Protein AF-A0A967WM51-F1 (afdb_monomer)

Structure (mmCIF, N/CA/C/O backbone):
data_AF-A0A967WM51-F1
#
_entry.id   AF-A0A967WM51-F1
#
loop_
_atom_site.group_PDB
_atom_site.id
_atom_site.type_symbol
_atom_site.label_atom_id
_atom_site.label_alt_id
_atom_site.label_comp_id
_atom_site.label_asym_id
_atom_site.label_entity_id
_atom_site.label_seq_id
_atom_site.pdbx_PDB_ins_code
_atom_site.Cartn_x
_atom_site.Cartn_y
_atom_site.Cartn_z
_atom_site.occupancy
_atom_site.B_iso_or_equiv
_atom_site.auth_seq_id
_atom_site.auth_comp_id
_atom_site.auth_asym_id
_atom_site.auth_atom_id
_atom_site.pdbx_PDB_model_num
ATOM 1 N N . ILE A 1 1 ? -2.260 14.632 7.677 1.00 96.00 1 ILE A N 1
ATOM 2 C CA . ILE A 1 1 ? -2.138 13.300 7.042 1.00 96.00 1 ILE A CA 1
ATOM 3 C C . ILE A 1 1 ? -1.290 12.442 7.963 1.00 96.00 1 ILE A C 1
ATOM 5 O O . ILE A 1 1 ? -0.299 12.952 8.476 1.00 96.00 1 ILE A O 1
ATOM 9 N N . ILE A 1 2 ? -1.694 11.199 8.194 1.00 97.81 2 ILE A N 1
ATOM 10 C CA . ILE A 1 2 ? -0.945 10.184 8.934 1.00 97.81 2 ILE A CA 1
ATOM 11 C C . ILE A 1 2 ? -0.650 9.040 7.957 1.00 97.81 2 ILE A C 1
ATOM 13 O O . ILE A 1 2 ? -1.572 8.558 7.307 1.00 97.81 2 ILE A O 1
ATOM 17 N N . ASN A 1 3 ? 0.620 8.639 7.852 1.00 96.50 3 ASN A N 1
ATOM 18 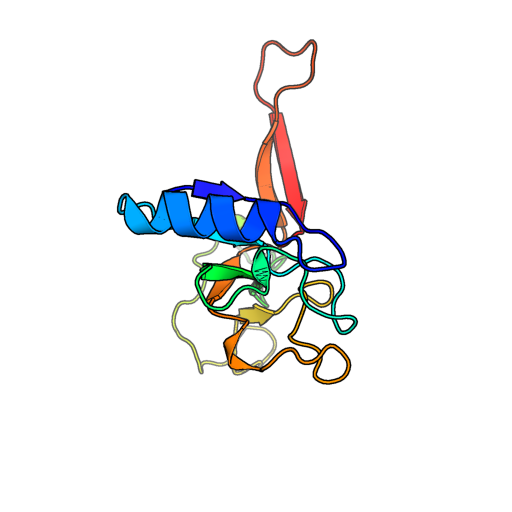C CA . ASN A 1 3 ? 1.063 7.478 7.077 1.00 96.50 3 ASN A CA 1
ATOM 19 C C . ASN A 1 3 ? 1.558 6.389 8.033 1.00 96.50 3 ASN A C 1
ATOM 21 O O . ASN A 1 3 ? 2.390 6.676 8.897 1.00 96.50 3 ASN A O 1
ATOM 25 N N . MET A 1 4 ? 1.046 5.168 7.891 1.00 96.12 4 MET A N 1
ATOM 26 C CA . MET A 1 4 ? 1.291 4.063 8.818 1.00 96.12 4 MET A CA 1
ATOM 27 C C . MET A 1 4 ? 1.744 2.804 8.084 1.00 96.12 4 MET A C 1
ATOM 29 O O . MET A 1 4 ? 0.945 2.039 7.548 1.00 96.12 4 MET A O 1
ATOM 33 N N . SER A 1 5 ? 3.045 2.563 8.142 1.00 95.56 5 SER A N 1
ATOM 34 C CA . SER A 1 5 ? 3.719 1.383 7.600 1.00 95.56 5 SER A CA 1
ATOM 35 C C . SER A 1 5 ? 3.673 0.213 8.591 1.00 95.56 5 SER A C 1
ATOM 37 O O . SER A 1 5 ? 4.711 -0.283 9.031 1.00 95.56 5 SER A O 1
ATOM 39 N N . LEU A 1 6 ? 2.473 -0.165 9.034 1.00 94.31 6 LEU A N 1
ATOM 40 C CA . LEU A 1 6 ? 2.247 -1.183 10.063 1.00 94.31 6 LEU A CA 1
ATOM 41 C C . LEU A 1 6 ? 0.960 -1.963 9.802 1.00 94.31 6 LEU A C 1
ATOM 43 O O . LEU A 1 6 ? 0.034 -1.469 9.160 1.00 94.31 6 LEU A O 1
ATOM 47 N N . GLY A 1 7 ? 0.888 -3.161 10.377 1.00 94.25 7 GLY A N 1
ATOM 48 C CA . GLY A 1 7 ? -0.275 -4.029 10.279 1.00 94.25 7 GLY A CA 1
ATOM 49 C C . GLY A 1 7 ? -0.334 -5.052 11.411 1.00 94.25 7 GLY A C 1
ATOM 50 O O . GLY A 1 7 ? 0.687 -5.412 12.000 1.00 94.25 7 GLY A O 1
ATOM 51 N N . GLY A 1 8 ? -1.541 -5.517 11.712 1.00 93.75 8 GLY A N 1
ATOM 52 C CA . GLY A 1 8 ? -1.821 -6.631 12.608 1.00 93.75 8 GLY A CA 1
ATOM 53 C C . GLY A 1 8 ? -2.832 -7.605 11.993 1.00 93.75 8 GLY A C 1
ATOM 54 O O . GLY A 1 8 ? -3.580 -7.230 11.088 1.00 93.75 8 GLY A O 1
ATOM 55 N N . PRO A 1 9 ? -2.893 -8.853 12.488 1.00 92.19 9 PRO A N 1
ATOM 56 C CA . PRO A 1 9 ? -3.708 -9.909 11.882 1.00 92.19 9 PRO A CA 1
ATOM 57 C C . PRO A 1 9 ? -5.214 -9.776 12.158 1.00 92.19 9 PRO A C 1
ATOM 59 O O . PRO A 1 9 ? -6.011 -10.492 11.559 1.00 92.19 9 PRO A O 1
ATOM 62 N N . ALA A 1 10 ? -5.624 -8.901 13.081 1.00 92.94 10 ALA A N 1
ATOM 63 C CA . ALA A 1 10 ? -7.008 -8.776 13.528 1.00 92.94 10 ALA A CA 1
ATOM 64 C C . ALA A 1 10 ? -7.385 -7.310 13.801 1.00 92.94 10 ALA A C 1
ATOM 66 O O . ALA A 1 10 ? -6.508 -6.529 14.192 1.00 92.94 10 ALA A O 1
ATOM 67 N N . PRO A 1 11 ? -8.671 -6.940 13.643 1.00 94.00 11 PRO A N 1
ATOM 68 C CA . PRO A 1 11 ? -9.144 -5.602 13.967 1.00 94.00 11 PRO A CA 1
ATOM 69 C C . PRO A 1 11 ? -9.069 -5.362 15.478 1.00 94.00 11 PRO A C 1
ATOM 71 O O . PRO A 1 11 ? -9.257 -6.272 16.289 1.00 94.00 11 PRO A O 1
ATOM 74 N N . SER A 1 12 ? -8.816 -4.115 15.860 1.00 95.75 12 SER A N 1
ATOM 75 C CA . SER A 1 12 ? -8.764 -3.678 17.252 1.00 95.75 12 SER A CA 1
ATOM 76 C C . SER A 1 12 ? -9.688 -2.476 17.433 1.00 95.75 12 SER A C 1
ATOM 78 O O . SER A 1 12 ? -9.382 -1.420 16.879 1.00 95.75 12 SER A O 1
ATOM 80 N N . PRO A 1 13 ? -10.762 -2.584 18.240 1.00 96.75 13 PRO A N 1
ATOM 81 C CA . PRO A 1 13 ? -11.681 -1.469 18.477 1.00 96.75 13 PRO A CA 1
ATOM 82 C C . PRO A 1 13 ? -10.968 -0.207 18.974 1.00 96.75 13 PRO A C 1
ATOM 84 O O . PRO A 1 13 ? -11.281 0.893 18.551 1.00 96.75 13 PRO A O 1
ATOM 87 N N . LEU A 1 14 ? -9.929 -0.366 19.803 1.00 97.56 14 LEU A N 1
ATOM 88 C CA . LEU A 1 14 ? -9.131 0.760 20.289 1.00 97.56 14 LEU A CA 1
ATOM 89 C C . LEU A 1 14 ? -8.377 1.485 19.159 1.00 97.56 14 LEU A C 1
ATOM 91 O O . LEU A 1 14 ? -8.215 2.701 19.211 1.00 97.56 14 LEU A O 1
ATOM 95 N N . ILE A 1 15 ? -7.868 0.739 18.173 1.00 97.19 15 ILE A N 1
ATOM 96 C CA . ILE A 1 15 ? -7.161 1.323 17.024 1.00 97.19 15 ILE A CA 1
ATOM 97 C C . ILE A 1 15 ? -8.170 1.994 16.088 1.00 97.19 15 ILE A C 1
ATOM 99 O O . ILE A 1 15 ? -7.904 3.094 15.613 1.00 97.19 15 ILE A O 1
ATOM 103 N N . GLU A 1 16 ? -9.325 1.367 15.867 1.00 97.69 16 GLU A N 1
ATOM 104 C CA . GLU A 1 16 ? -10.421 1.921 15.066 1.00 97.69 16 GLU A CA 1
ATOM 105 C C . GLU A 1 16 ? -10.942 3.239 15.650 1.00 97.69 16 GLU A C 1
ATOM 107 O O . GLU A 1 16 ? -10.942 4.250 14.954 1.00 97.69 16 GLU A O 1
ATOM 112 N N . ASP A 1 17 ? -11.233 3.280 16.955 1.00 98.38 17 ASP A N 1
ATOM 113 C CA . ASP A 1 17 ? -11.664 4.495 17.658 1.00 98.38 17 ASP A CA 1
ATOM 114 C C . ASP A 1 17 ? -10.635 5.633 17.517 1.00 98.38 17 ASP A C 1
ATOM 116 O O . ASP A 1 17 ? -10.987 6.807 17.366 1.00 98.38 17 ASP A O 1
ATOM 120 N N . ALA A 1 18 ? -9.337 5.306 17.557 1.00 98.12 18 ALA A N 1
ATOM 121 C CA . ALA A 1 18 ? -8.267 6.285 17.380 1.00 98.12 18 ALA A CA 1
ATOM 122 C C . ALA A 1 18 ? -8.193 6.818 15.937 1.00 98.12 18 ALA A C 1
ATOM 124 O O . ALA A 1 18 ? -7.935 8.008 15.730 1.00 98.12 18 ALA A O 1
ATOM 125 N N . ILE A 1 19 ? -8.431 5.956 14.946 1.00 98.38 19 ILE A N 1
ATOM 126 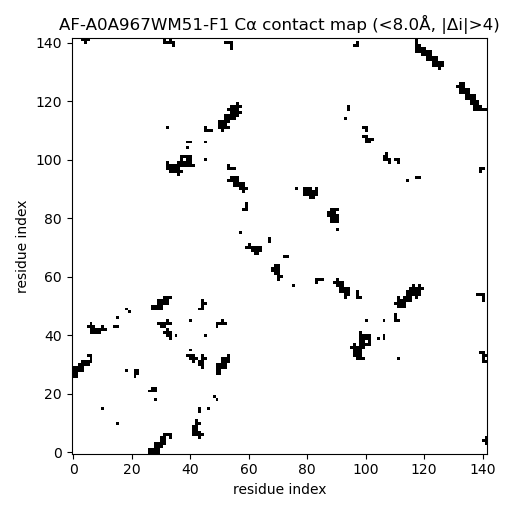C CA . ILE A 1 19 ? -8.505 6.328 13.528 1.00 98.38 19 ILE A CA 1
ATOM 127 C C . ILE A 1 19 ? -9.720 7.221 13.283 1.00 98.38 19 ILE A C 1
ATOM 129 O O . ILE A 1 19 ? -9.568 8.300 12.709 1.00 98.38 19 ILE A O 1
ATOM 133 N N . ASP A 1 20 ? -10.889 6.836 13.786 1.00 98.50 20 ASP A N 1
ATOM 134 C CA . ASP A 1 20 ? -12.123 7.615 13.674 1.00 98.50 20 ASP A CA 1
ATOM 135 C C . ASP A 1 20 ? -11.976 8.983 14.334 1.00 98.50 20 ASP A C 1
ATOM 137 O O . ASP A 1 20 ? -12.375 10.007 13.772 1.00 98.50 20 ASP A O 1
ATOM 141 N N . HIS A 1 21 ? -11.321 9.038 15.497 1.00 98.50 21 HIS A N 1
ATOM 142 C CA . HIS A 1 21 ? -10.989 10.301 16.135 1.00 98.50 21 HIS A CA 1
ATOM 143 C C . HIS A 1 21 ? -10.105 11.174 15.232 1.00 98.50 21 HIS A C 1
ATOM 145 O O . HIS A 1 21 ? -10.411 12.353 15.041 1.00 98.50 21 HIS A O 1
ATOM 151 N N . ALA A 1 22 ? -9.044 10.623 14.636 1.00 98.50 22 ALA A N 1
ATOM 152 C CA . ALA A 1 22 ? -8.184 11.371 13.720 1.00 98.50 22 ALA A CA 1
ATOM 153 C C . ALA A 1 22 ? -8.970 11.895 12.502 1.00 98.50 22 ALA A C 1
ATOM 155 O O . ALA A 1 22 ? -8.899 13.087 12.186 1.00 98.50 22 ALA A O 1
ATOM 156 N N . ILE A 1 23 ? -9.778 11.041 11.871 1.00 98.50 23 ILE A N 1
ATOM 157 C CA . ILE A 1 23 ? -10.602 11.388 10.705 1.00 98.50 23 ILE A CA 1
ATOM 158 C C . ILE A 1 23 ? -11.630 12.466 11.055 1.00 98.50 23 ILE A C 1
ATOM 160 O O . ILE A 1 23 ? -11.772 13.437 10.311 1.00 98.50 23 ILE A O 1
ATOM 164 N N . SER A 1 24 ? -12.285 12.372 12.217 1.00 98.50 24 SER A N 1
ATOM 165 C CA . SER A 1 24 ? -13.245 13.383 12.687 1.00 98.50 24 SER A CA 1
ATOM 166 C C . SER A 1 24 ? -12.620 14.774 12.873 1.00 98.50 24 SER A C 1
ATOM 168 O O . SER A 1 24 ? -13.313 15.784 12.778 1.00 98.50 24 SER A O 1
ATOM 170 N N . ASN A 1 25 ? -11.298 14.836 13.067 1.00 98.44 25 ASN A N 1
ATOM 171 C CA . ASN A 1 25 ? -10.515 16.071 13.138 1.00 98.44 25 ASN A CA 1
ATOM 172 C C . ASN A 1 25 ? -9.921 16.492 11.777 1.00 98.44 25 ASN A C 1
ATOM 174 O O . ASN A 1 25 ? -9.045 17.356 11.719 1.00 98.44 25 ASN A O 1
ATOM 178 N N . GLY A 1 26 ? -10.377 15.896 10.672 1.00 98.25 26 GLY A N 1
ATOM 179 C CA . GLY A 1 26 ? -9.939 16.229 9.316 1.00 98.25 26 GLY A CA 1
ATOM 180 C C . GLY A 1 26 ? -8.591 15.620 8.920 1.00 98.25 26 GLY A C 1
ATOM 181 O O . GLY A 1 26 ? -7.956 16.091 7.974 1.00 98.25 26 GLY A O 1
ATOM 182 N N . VAL A 1 27 ? -8.117 14.594 9.633 1.00 98.62 27 VAL A N 1
ATOM 183 C CA . VAL A 1 27 ? -6.867 13.907 9.295 1.00 98.62 27 VAL A CA 1
ATOM 184 C C . VAL A 1 27 ? -7.136 12.773 8.310 1.00 98.62 27 VAL A C 1
ATOM 186 O O . VAL A 1 27 ? -7.874 11.844 8.604 1.00 98.62 27 VAL A O 1
ATOM 189 N N . ILE A 1 28 ? -6.466 12.812 7.158 1.00 98.31 28 ILE A N 1
ATOM 190 C CA . ILE A 1 28 ? -6.396 11.669 6.238 1.00 98.31 28 ILE A CA 1
ATOM 191 C C . ILE A 1 28 ? -5.452 10.620 6.826 1.00 98.31 28 ILE A C 1
ATOM 193 O O . ILE A 1 28 ? -4.317 10.957 7.185 1.00 98.31 28 ILE A O 1
ATOM 197 N N . VAL A 1 29 ? -5.910 9.373 6.882 1.00 98.38 29 VAL A N 1
ATOM 198 C CA . VAL A 1 29 ? -5.152 8.224 7.377 1.00 98.38 29 VAL A CA 1
ATOM 199 C C . VAL A 1 29 ? -4.865 7.283 6.210 1.00 98.38 29 VAL A C 1
ATOM 201 O O . VAL A 1 29 ? -5.787 6.848 5.525 1.00 98.38 29 VAL A O 1
ATOM 204 N N . VAL A 1 30 ? -3.584 6.991 5.996 1.00 98.50 30 VAL A N 1
ATOM 205 C CA . VAL A 1 30 ? -3.092 6.034 5.001 1.00 98.50 30 VAL A CA 1
ATOM 206 C C . VAL A 1 30 ? -2.356 4.922 5.737 1.00 98.50 30 VAL A C 1
ATOM 208 O O . VAL A 1 30 ? -1.529 5.211 6.610 1.00 98.50 30 VAL A O 1
ATOM 211 N N . ALA A 1 31 ? -2.645 3.666 5.411 1.00 97.94 31 ALA A N 1
ATOM 212 C CA . ALA A 1 31 ? -1.967 2.518 6.004 1.00 97.94 31 ALA A CA 1
ATOM 213 C C . ALA A 1 31 ? -1.603 1.463 4.959 1.00 97.94 31 ALA A C 1
ATOM 215 O O . ALA A 1 31 ? -2.275 1.309 3.941 1.00 97.94 31 ALA A O 1
ATOM 216 N N . SER A 1 32 ? -0.538 0.716 5.229 1.00 97.88 32 SER A N 1
ATOM 217 C CA . SER A 1 32 ? -0.110 -0.386 4.373 1.00 97.88 32 SER A CA 1
ATOM 218 C C . SER A 1 32 ? -1.179 -1.480 4.277 1.00 97.88 32 SER A C 1
ATOM 220 O O . SER A 1 32 ? -1.736 -1.879 5.302 1.00 97.88 32 SER A O 1
ATOM 222 N N . ALA A 1 33 ? -1.416 -2.015 3.077 1.00 98.00 33 ALA A N 1
ATOM 223 C CA . ALA A 1 33 ? -2.331 -3.141 2.872 1.00 98.00 33 ALA A CA 1
ATOM 224 C C . ALA A 1 33 ? -1.841 -4.439 3.547 1.00 98.00 33 ALA A C 1
ATOM 226 O O . ALA A 1 33 ? -2.665 -5.260 3.952 1.00 98.00 33 ALA A O 1
ATOM 227 N N . GLY A 1 34 ? -0.522 -4.611 3.687 1.00 97.94 34 GLY A N 1
ATOM 228 C CA . GLY A 1 34 ? 0.126 -5.806 4.237 1.00 97.94 34 GLY A CA 1
ATOM 229 C C . GLY A 1 34 ? 1.074 -6.472 3.235 1.00 97.94 34 GLY A C 1
ATOM 230 O O . GLY A 1 34 ? 1.000 -6.223 2.032 1.00 97.94 34 GLY A O 1
ATOM 231 N N . ASN A 1 35 ? 1.962 -7.324 3.741 1.00 97.69 35 ASN A N 1
ATOM 232 C CA . ASN A 1 35 ? 2.946 -8.089 2.972 1.00 97.69 35 ASN A CA 1
ATOM 233 C C . ASN A 1 35 ? 2.655 -9.609 2.995 1.00 97.69 35 ASN A C 1
ATOM 235 O O . ASN A 1 35 ? 3.567 -10.430 2.898 1.00 97.69 35 ASN A O 1
ATOM 239 N N . GLU A 1 36 ? 1.390 -9.991 3.160 1.00 97.12 36 GLU A N 1
ATOM 240 C CA . GLU A 1 36 ? 0.916 -11.368 3.340 1.00 97.12 36 GLU A CA 1
ATOM 241 C C . GLU A 1 36 ? 0.270 -11.942 2.059 1.00 97.12 36 GLU A C 1
ATOM 243 O O . GLU A 1 36 ? -0.350 -13.006 2.068 1.00 97.12 36 GLU A O 1
ATOM 248 N N . GLY A 1 37 ? 0.410 -11.255 0.922 1.00 96.44 37 GLY A N 1
ATOM 249 C CA . GLY A 1 37 ? 0.006 -11.742 -0.397 1.00 96.44 37 GLY A CA 1
ATOM 250 C C . GLY A 1 37 ? -1.479 -12.103 -0.485 1.00 96.44 37 GLY A C 1
ATOM 251 O O . GLY A 1 37 ? -2.350 -11.235 -0.479 1.00 96.44 37 GLY A O 1
ATOM 252 N N . TYR A 1 38 ? -1.788 -13.391 -0.630 1.00 96.38 38 TYR A N 1
ATOM 253 C CA . TYR A 1 38 ? -3.173 -13.876 -0.718 1.00 96.38 38 TYR A CA 1
ATOM 254 C C . TYR A 1 38 ? -3.798 -14.214 0.640 1.00 96.38 38 TYR A C 1
ATOM 256 O O . TYR A 1 38 ? -5.002 -14.468 0.692 1.00 96.38 38 TYR A O 1
ATOM 264 N N . ASP A 1 39 ? -3.025 -14.196 1.729 1.00 96.56 39 ASP A N 1
ATOM 265 C CA . ASP A 1 39 ? -3.532 -14.576 3.051 1.00 96.56 39 ASP A CA 1
ATOM 266 C C . ASP A 1 39 ? -4.470 -13.508 3.634 1.00 96.56 39 ASP A C 1
ATOM 268 O O . ASP A 1 39 ? -5.338 -13.831 4.444 1.00 96.56 39 ASP A O 1
ATOM 272 N N . GLY A 1 40 ? -4.388 -12.266 3.151 1.00 96.62 40 GLY A N 1
ATOM 273 C CA . GLY A 1 40 ? -5.322 -11.189 3.470 1.00 96.62 40 GLY A CA 1
ATOM 274 C C . GLY A 1 40 ? -4.639 -9.865 3.781 1.00 96.62 40 GLY A C 1
ATOM 275 O O . GLY A 1 40 ? -3.423 -9.787 3.951 1.00 96.62 40 GLY A O 1
ATOM 276 N N . MET A 1 41 ? -5.444 -8.808 3.868 1.00 97.81 41 MET A N 1
ATOM 277 C CA . MET A 1 41 ? -4.994 -7.488 4.309 1.00 97.81 41 MET A CA 1
ATOM 278 C C . MET A 1 41 ? -4.798 -7.422 5.824 1.00 97.81 41 MET A C 1
ATOM 280 O O . MET A 1 41 ? -5.558 -8.033 6.582 1.00 97.81 41 MET A O 1
ATOM 284 N N . GLY A 1 42 ? -3.819 -6.630 6.257 1.00 96.50 42 GLY A N 1
ATOM 285 C CA . GLY A 1 42 ? -3.584 -6.312 7.663 1.00 96.50 42 GLY A CA 1
ATOM 286 C C . GLY A 1 42 ? -4.437 -5.144 8.165 1.00 96.50 42 GLY A C 1
ATOM 287 O O . GLY A 1 42 ? -4.888 -4.291 7.403 1.00 96.50 42 GLY A O 1
ATOM 288 N N . TRP A 1 43 ? -4.629 -5.066 9.480 1.00 95.75 43 TRP A N 1
ATOM 289 C CA . TRP A 1 43 ? -5.291 -3.939 10.149 1.00 95.75 43 TRP A CA 1
ATOM 290 C C . TRP A 1 43 ? -4.244 -2.954 10.677 1.00 95.75 43 TRP A C 1
ATOM 292 O O . TRP A 1 43 ? -3.278 -3.399 11.293 1.00 95.75 43 TRP A O 1
ATOM 302 N N . PRO A 1 44 ? -4.394 -1.633 10.486 1.00 96.88 44 PRO A N 1
ATOM 303 C CA . PRO A 1 44 ? -5.624 -0.933 10.119 1.00 96.88 44 PRO A CA 1
ATOM 304 C C . PRO A 1 44 ? -5.878 -0.764 8.615 1.00 96.88 44 PRO A C 1
ATOM 306 O O . PRO A 1 44 ? -6.898 -0.188 8.258 1.00 96.88 44 PRO A O 1
ATOM 309 N N . GLY A 1 45 ? -4.997 -1.250 7.736 1.00 96.94 45 GLY A N 1
ATOM 310 C CA . GLY A 1 45 ? -5.162 -1.116 6.283 1.00 96.94 45 GLY A CA 1
ATOM 311 C C . GLY A 1 45 ? -6.461 -1.710 5.729 1.00 96.94 45 GLY A C 1
ATOM 312 O O . GLY A 1 45 ? -6.899 -1.297 4.673 1.00 96.94 45 GLY A O 1
ATOM 313 N N . ALA A 1 46 ? -7.104 -2.644 6.431 1.00 96.50 46 ALA A N 1
ATOM 314 C CA . ALA A 1 46 ? -8.375 -3.237 6.016 1.00 96.50 46 ALA A CA 1
ATOM 315 C C . ALA A 1 46 ? -9.641 -2.497 6.514 1.00 96.50 46 ALA A C 1
ATOM 317 O O . ALA A 1 46 ? -10.743 -2.984 6.254 1.00 96.50 46 ALA A O 1
ATOM 318 N N . TYR A 1 47 ? -9.516 -1.383 7.250 1.00 96.00 47 TYR A N 1
ATOM 319 C CA . TYR A 1 47 ? -10.664 -0.573 7.687 1.00 96.00 47 TYR A CA 1
ATOM 320 C C . TYR A 1 47 ? -11.238 0.256 6.530 1.00 96.00 47 TYR A C 1
ATOM 322 O O . TYR A 1 47 ? -10.488 0.949 5.852 1.00 96.00 47 TYR A O 1
ATOM 330 N N . ASP A 1 48 ? -12.568 0.261 6.370 1.00 95.19 48 ASP A N 1
ATOM 331 C CA . ASP A 1 48 ? -13.278 0.965 5.281 1.00 95.19 48 ASP A CA 1
ATOM 332 C C . ASP A 1 48 ? -12.961 2.479 5.217 1.00 95.19 48 ASP A C 1
ATOM 334 O O . ASP A 1 48 ? -13.062 3.098 4.161 1.00 95.19 48 ASP A O 1
ATOM 338 N N . GLN A 1 49 ? -12.620 3.098 6.351 1.00 96.25 49 GLN A N 1
ATOM 339 C CA . GLN A 1 49 ? -12.323 4.528 6.472 1.00 96.25 49 GLN A CA 1
ATOM 340 C C . GLN A 1 49 ? -10.838 4.888 6.283 1.00 96.25 49 GLN A C 1
ATOM 342 O O . GLN A 1 49 ? -10.486 6.070 6.309 1.00 96.25 49 GLN A O 1
ATOM 347 N N . VAL A 1 50 ? -9.956 3.897 6.127 1.00 97.31 50 VAL A N 1
ATOM 348 C CA . VAL A 1 50 ? -8.512 4.086 5.931 1.00 97.31 50 VAL A CA 1
ATOM 349 C C . VAL A 1 50 ? -8.182 3.939 4.456 1.00 97.31 50 VAL A C 1
ATOM 351 O O . VAL A 1 50 ? -8.630 2.998 3.822 1.00 97.31 50 VAL A O 1
ATOM 354 N N . ILE A 1 51 ? -7.341 4.827 3.922 1.00 98.25 51 ILE A N 1
ATOM 355 C CA . ILE A 1 51 ? -6.798 4.639 2.574 1.00 98.25 51 ILE A CA 1
ATOM 356 C C . ILE A 1 51 ? -5.707 3.573 2.651 1.00 98.25 51 ILE A C 1
ATOM 358 O O . ILE A 1 51 ? -4.638 3.793 3.227 1.00 98.25 51 ILE A O 1
ATOM 362 N N . SER A 1 52 ? -5.968 2.418 2.066 1.00 97.94 52 SER A N 1
ATOM 363 C CA . SER A 1 52 ? -5.040 1.299 2.024 1.00 97.94 52 SER A CA 1
ATOM 364 C C . SER A 1 52 ? -4.087 1.385 0.829 1.00 97.94 52 SER A C 1
ATOM 366 O O . SER A 1 52 ? -4.489 1.648 -0.308 1.00 97.94 52 SER A O 1
ATOM 368 N N . ALA A 1 53 ? -2.797 1.163 1.087 1.00 98.19 53 ALA A N 1
ATOM 369 C CA . ALA A 1 53 ? -1.743 1.243 0.081 1.00 98.19 53 ALA A CA 1
ATOM 370 C C . ALA A 1 53 ? -1.077 -0.121 -0.152 1.00 98.19 53 ALA A C 1
ATOM 372 O O . ALA A 1 53 ? -0.425 -0.675 0.737 1.00 98.19 53 ALA A O 1
ATOM 373 N N . ALA A 1 54 ? -1.233 -0.651 -1.363 1.00 98.00 54 ALA A N 1
ATOM 374 C CA . ALA A 1 54 ? -0.523 -1.825 -1.862 1.00 98.00 54 ALA A CA 1
ATOM 375 C C . ALA A 1 54 ? 0.815 -1.466 -2.529 1.00 98.00 54 ALA A C 1
ATOM 377 O O . ALA A 1 54 ? 1.035 -0.330 -2.956 1.00 98.00 54 ALA A O 1
ATOM 378 N N . ALA A 1 55 ? 1.677 -2.474 -2.665 1.00 97.75 55 ALA A N 1
ATOM 379 C CA . ALA A 1 55 ? 2.988 -2.376 -3.286 1.00 97.75 55 ALA A CA 1
ATOM 380 C C . ALA A 1 55 ? 2.942 -2.926 -4.709 1.00 97.75 55 ALA A C 1
ATOM 382 O O . ALA A 1 55 ? 2.618 -4.090 -4.934 1.00 97.75 55 ALA A O 1
ATOM 383 N N . GLY A 1 56 ? 3.291 -2.085 -5.668 1.00 94.75 56 GLY A N 1
ATOM 384 C CA . GLY A 1 56 ? 3.496 -2.453 -7.056 1.00 94.75 56 GLY A CA 1
ATOM 385 C C . GLY A 1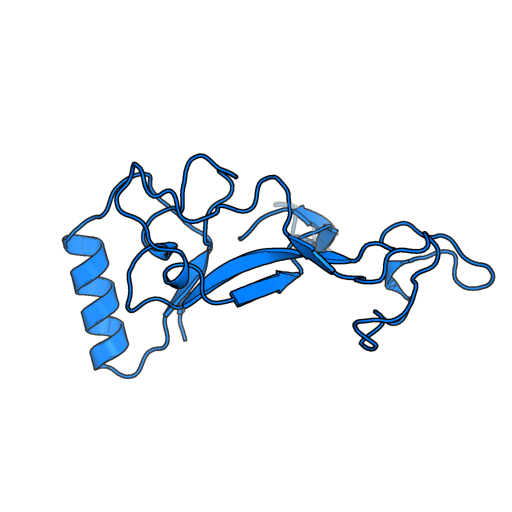 56 ? 4.893 -2.099 -7.541 1.00 94.75 56 GLY A C 1
ATOM 386 O O . GLY A 1 56 ? 5.655 -1.407 -6.863 1.00 94.75 56 GLY A O 1
ATOM 387 N N . GLY A 1 57 ? 5.208 -2.580 -8.734 1.00 91.00 57 GLY A N 1
ATOM 388 C CA . GLY A 1 57 ? 6.452 -2.298 -9.433 1.00 91.00 57 GLY A CA 1
ATOM 389 C C . GLY A 1 57 ? 6.220 -1.987 -10.905 1.00 91.00 57 GLY A C 1
ATOM 390 O O . GLY A 1 57 ? 5.083 -1.896 -11.378 1.00 91.00 57 GLY A O 1
ATOM 391 N N . TRP A 1 58 ? 7.325 -1.824 -11.629 1.00 88.81 58 TRP A N 1
ATOM 392 C CA . TRP A 1 58 ? 7.352 -1.592 -13.073 1.00 88.81 58 TRP A CA 1
ATOM 393 C C . TRP A 1 58 ? 8.052 -2.758 -13.786 1.00 88.81 58 TRP A C 1
ATOM 395 O O . TRP A 1 58 ? 9.102 -3.217 -13.340 1.00 88.81 58 TRP A O 1
ATOM 405 N N . THR A 1 59 ? 7.476 -3.273 -14.870 1.00 87.00 59 THR A N 1
ATOM 406 C CA . THR A 1 59 ? 7.904 -4.524 -15.533 1.00 87.00 59 THR A CA 1
ATOM 407 C C . THR A 1 59 ? 9.308 -4.459 -16.131 1.00 87.00 59 THR A C 1
ATOM 409 O O . THR A 1 59 ? 9.977 -5.479 -16.295 1.00 87.00 59 THR A O 1
ATOM 412 N N . GLU A 1 60 ? 9.774 -3.255 -16.436 1.00 84.38 60 GLU A N 1
ATOM 413 C CA . GLU A 1 60 ? 11.094 -2.995 -17.000 1.00 84.38 60 GLU A CA 1
ATOM 414 C C . GLU A 1 60 ? 12.128 -2.568 -15.943 1.00 84.38 60 GLU A C 1
ATOM 416 O O . GLU A 1 60 ? 13.254 -2.180 -16.281 1.00 84.38 60 GLU A O 1
ATOM 421 N N . GLN A 1 61 ? 11.801 -2.682 -14.648 1.00 84.62 61 GLN A N 1
ATOM 422 C CA . GLN A 1 61 ? 12.827 -2.628 -13.609 1.00 84.62 61 GLN A CA 1
ATOM 423 C C . GLN A 1 61 ? 13.945 -3.622 -13.957 1.00 84.62 61 GLN A C 1
ATOM 425 O O . GLN A 1 61 ? 13.697 -4.734 -14.423 1.00 84.62 61 GLN A O 1
ATOM 430 N N . TRP A 1 62 ? 15.196 -3.214 -13.736 1.00 82.06 62 TRP A N 1
ATOM 431 C CA . TRP A 1 62 ? 16.407 -3.975 -14.080 1.00 82.06 62 TRP A CA 1
ATOM 432 C C . TRP A 1 62 ? 16.770 -4.048 -15.567 1.00 82.06 62 TRP A C 1
ATOM 434 O O . TRP A 1 62 ? 17.819 -4.617 -15.883 1.00 82.06 62 TRP A O 1
ATOM 444 N N . LEU A 1 63 ? 16.018 -3.410 -16.473 1.00 82.50 63 LEU A N 1
ATOM 445 C CA . LEU A 1 63 ? 16.488 -3.230 -17.846 1.00 82.50 63 LEU A CA 1
ATOM 446 C C . LEU A 1 63 ? 17.728 -2.332 -17.887 1.00 82.50 63 LEU A C 1
ATOM 448 O O . LEU A 1 63 ? 17.708 -1.156 -17.528 1.00 82.50 63 LEU A O 1
ATOM 452 N N . VAL A 1 64 ? 18.824 -2.895 -18.381 1.00 76.69 64 VAL A N 1
ATOM 453 C CA . VAL A 1 64 ? 20.043 -2.158 -18.712 1.00 76.69 64 VAL A CA 1
ATOM 454 C C . VAL A 1 64 ? 19.993 -1.888 -20.214 1.00 76.69 64 VAL A C 1
ATOM 456 O O . VAL A 1 64 ? 20.171 -2.812 -21.008 1.00 76.69 64 VAL A O 1
ATOM 459 N N . ARG A 1 65 ? 19.719 -0.642 -20.613 1.00 70.31 65 ARG A N 1
ATOM 460 C CA . ARG A 1 65 ? 19.720 -0.216 -22.022 1.00 70.31 65 ARG A CA 1
ATOM 461 C C . ARG A 1 65 ? 20.932 0.666 -22.308 1.00 70.31 65 ARG A C 1
ATOM 463 O O . ARG A 1 65 ? 21.407 1.381 -21.444 1.00 70.31 65 ARG A O 1
ATOM 470 N N . ASP A 1 66 ? 21.455 0.616 -23.524 1.00 61.34 66 ASP A N 1
ATOM 471 C CA . ASP A 1 66 ? 22.435 1.600 -24.006 1.00 61.34 66 ASP A CA 1
ATOM 472 C C . ASP A 1 66 ? 21.657 2.855 -24.461 1.00 61.34 66 ASP A C 1
ATOM 474 O O . ASP A 1 66 ? 20.688 2.686 -25.209 1.00 61.34 66 ASP A O 1
ATOM 478 N N . PRO A 1 67 ? 21.983 4.090 -24.021 1.00 66.31 67 PRO A N 1
ATOM 479 C CA . PRO A 1 67 ? 23.141 4.518 -23.223 1.00 66.31 67 PRO A CA 1
ATOM 480 C C . PRO A 1 67 ? 22.910 4.640 -21.709 1.00 66.31 67 PRO A C 1
ATOM 482 O O . PRO A 1 67 ? 23.782 5.151 -21.006 1.00 66.31 67 PRO A O 1
ATOM 485 N N . GLU A 1 68 ? 21.764 4.200 -21.193 1.00 67.62 68 GLU A N 1
ATOM 486 C CA . GLU A 1 68 ? 21.360 4.329 -19.788 1.00 67.62 68 GLU A CA 1
ATOM 487 C C . GLU A 1 68 ? 21.516 3.002 -19.021 1.00 67.62 68 GLU A C 1
ATOM 489 O O . GLU A 1 68 ? 20.573 2.217 -18.886 1.00 67.62 68 GLU A O 1
ATOM 494 N N . PRO A 1 69 ? 22.700 2.725 -18.435 1.00 70.44 69 PRO A N 1
ATOM 495 C CA . PRO A 1 69 ? 22.975 1.444 -17.784 1.00 70.44 69 PRO A CA 1
ATOM 496 C C . PRO A 1 69 ? 22.233 1.258 -16.447 1.00 70.44 69 PRO A C 1
ATOM 498 O O . PRO A 1 69 ? 22.580 0.377 -15.660 1.00 70.44 69 PRO A O 1
ATOM 501 N N . ARG A 1 70 ? 21.276 2.133 -16.127 1.00 79.81 70 ARG A N 1
ATOM 502 C CA . ARG A 1 70 ? 20.624 2.249 -14.825 1.00 79.81 70 ARG A CA 1
ATOM 503 C C . ARG A 1 70 ? 19.129 2.415 -15.039 1.00 79.81 70 ARG A C 1
ATOM 505 O O . ARG A 1 70 ? 18.678 3.526 -15.275 1.00 79.81 70 ARG A O 1
ATOM 512 N N . TRP A 1 71 ? 18.378 1.331 -14.873 1.00 80.38 71 TRP A N 1
ATOM 513 C CA . TRP A 1 71 ? 16.921 1.328 -15.038 1.00 80.38 71 TRP A CA 1
ATOM 514 C C . TRP A 1 71 ? 16.203 2.414 -14.222 1.00 80.38 71 TRP A C 1
ATOM 516 O O . TRP A 1 71 ? 15.190 2.934 -14.658 1.00 80.38 71 TRP A O 1
ATOM 526 N N . TRP A 1 72 ? 16.739 2.796 -13.058 1.00 79.19 72 TRP A N 1
ATOM 527 C CA . TRP A 1 72 ? 16.166 3.835 -12.192 1.00 79.19 72 TRP A CA 1
ATOM 528 C C . TRP A 1 72 ? 16.419 5.272 -12.678 1.00 79.19 72 TRP A C 1
ATOM 530 O O . TRP A 1 72 ? 15.979 6.220 -12.031 1.00 79.19 72 TRP A O 1
ATOM 540 N N . LEU A 1 73 ? 17.198 5.451 -13.750 1.00 78.06 73 LEU A N 1
ATOM 541 C CA . LEU A 1 73 ? 17.307 6.718 -14.477 1.00 78.06 73 LEU A CA 1
ATOM 542 C C . LEU A 1 73 ? 16.373 6.764 -15.688 1.00 78.06 73 LEU A C 1
ATOM 544 O O . LEU A 1 73 ? 16.197 7.844 -16.246 1.00 78.06 73 LEU A O 1
ATOM 548 N N . ASN A 1 74 ? 15.803 5.622 -16.082 1.00 78.06 74 ASN A N 1
ATOM 549 C CA . ASN A 1 74 ? 14.859 5.569 -17.183 1.00 78.06 74 ASN A CA 1
ATOM 550 C C . ASN A 1 74 ? 13.550 6.222 -16.739 1.00 78.06 74 ASN A C 1
ATOM 552 O O . ASN A 1 74 ? 13.128 6.077 -15.587 1.00 78.06 74 ASN A O 1
ATOM 556 N N . ASP A 1 75 ? 12.905 6.917 -17.669 1.00 75.00 75 ASP A N 1
ATOM 557 C CA . ASP A 1 75 ? 11.553 7.408 -17.451 1.00 75.00 75 ASP A CA 1
ATOM 558 C C . ASP A 1 75 ? 10.595 6.216 -17.347 1.00 75.00 75 ASP A C 1
ATOM 560 O O . ASP A 1 75 ? 10.611 5.316 -18.195 1.00 75.00 75 ASP A O 1
ATOM 564 N N . VAL 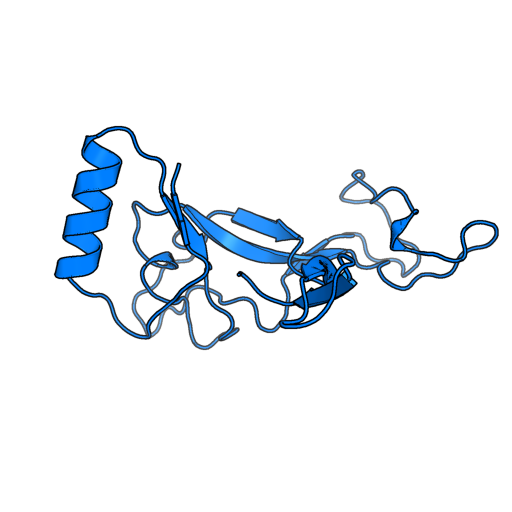A 1 76 ? 9.793 6.179 -16.284 1.00 73.62 76 VAL A N 1
ATOM 565 C CA . VAL A 1 76 ? 8.792 5.122 -16.122 1.00 73.62 76 VAL A CA 1
ATOM 566 C C . VAL A 1 76 ? 7.697 5.410 -17.133 1.00 73.62 76 VAL A C 1
ATOM 568 O O . VAL A 1 76 ? 7.101 6.481 -17.100 1.00 73.62 76 VAL A O 1
ATOM 571 N N . THR A 1 77 ? 7.420 4.466 -18.032 1.00 69.25 77 THR A N 1
ATOM 572 C CA . THR A 1 77 ? 6.382 4.689 -19.043 1.00 69.25 77 THR A CA 1
ATOM 573 C C . THR A 1 77 ? 5.024 4.943 -18.384 1.00 69.25 77 THR A C 1
ATOM 575 O O . THR A 1 77 ? 4.505 4.116 -17.631 1.00 69.25 77 THR A O 1
ATOM 578 N N . GLU A 1 78 ? 4.450 6.109 -18.671 1.00 71.62 78 GLU A N 1
ATOM 579 C CA . GLU A 1 78 ? 3.077 6.461 -18.298 1.00 71.62 78 GLU A CA 1
ATOM 580 C C . GLU A 1 78 ? 2.068 6.000 -19.371 1.00 71.62 78 GLU A C 1
ATOM 582 O O . GLU A 1 78 ? 0.854 6.086 -19.175 1.00 71.62 78 GLU A O 1
ATOM 587 N N . GLU A 1 79 ? 2.552 5.475 -20.505 1.00 76.00 79 GLU A N 1
ATOM 588 C CA . GLU A 1 79 ? 1.732 4.992 -21.620 1.00 76.00 79 GLU A CA 1
ATOM 589 C C . GLU A 1 79 ? 1.188 3.581 -21.352 1.00 76.00 79 GLU A C 1
ATOM 591 O O . GLU A 1 79 ? 1.556 2.601 -22.007 1.00 76.00 79 GLU A O 1
ATOM 596 N N . LEU A 1 80 ? 0.276 3.476 -20.384 1.00 79.56 80 LEU A N 1
ATOM 597 C CA . LEU A 1 80 ? -0.455 2.240 -20.097 1.00 79.56 80 LEU A CA 1
ATOM 598 C C . LEU A 1 80 ? -1.166 1.718 -21.361 1.00 79.56 80 LEU A C 1
ATOM 600 O O . LEU A 1 80 ? -1.787 2.495 -22.089 1.00 79.56 80 LEU A O 1
ATOM 604 N N . ASN A 1 81 ? -1.156 0.397 -21.583 1.00 83.00 81 ASN A N 1
ATOM 605 C CA . ASN A 1 81 ? -1.672 -0.269 -22.797 1.00 83.00 81 ASN A CA 1
ATOM 606 C C . ASN A 1 81 ? -0.789 -0.140 -24.051 1.00 83.00 81 ASN A C 1
ATOM 608 O O . ASN A 1 81 ? -1.296 -0.216 -25.171 1.00 83.00 81 ASN A O 1
ATOM 612 N N . THR A 1 82 ? 0.521 0.020 -23.874 1.00 84.69 82 THR A N 1
ATOM 613 C CA . THR A 1 82 ? 1.516 -0.150 -24.943 1.00 84.69 82 THR A CA 1
ATOM 614 C C . THR A 1 82 ? 2.384 -1.369 -24.646 1.00 84.69 82 THR A C 1
ATOM 616 O O . THR A 1 82 ? 2.551 -1.744 -23.486 1.00 84.69 82 THR A O 1
ATOM 619 N N . GLU A 1 83 ? 2.899 -2.033 -25.680 1.00 86.62 83 GLU A N 1
ATOM 620 C CA . GLU A 1 83 ? 3.826 -3.148 -25.470 1.00 86.62 83 GLU A CA 1
ATOM 621 C C . GLU A 1 83 ? 5.129 -2.624 -24.855 1.00 86.62 83 GLU A C 1
ATOM 623 O O . GLU A 1 83 ? 5.791 -1.755 -25.426 1.00 86.62 83 GLU A O 1
ATOM 628 N N . ASP A 1 84 ? 5.487 -3.152 -23.686 1.00 83.81 84 ASP A N 1
ATOM 629 C CA . ASP A 1 84 ? 6.805 -2.950 -23.091 1.00 83.81 84 ASP A CA 1
ATOM 630 C C . ASP A 1 84 ? 7.881 -3.756 -23.846 1.00 83.81 84 ASP A C 1
ATOM 632 O O . ASP A 1 84 ? 7.603 -4.512 -24.781 1.00 83.81 84 ASP A O 1
ATOM 636 N N . TYR A 1 85 ? 9.140 -3.625 -23.434 1.00 81.94 85 TYR A N 1
ATOM 637 C CA . TYR A 1 85 ? 10.268 -4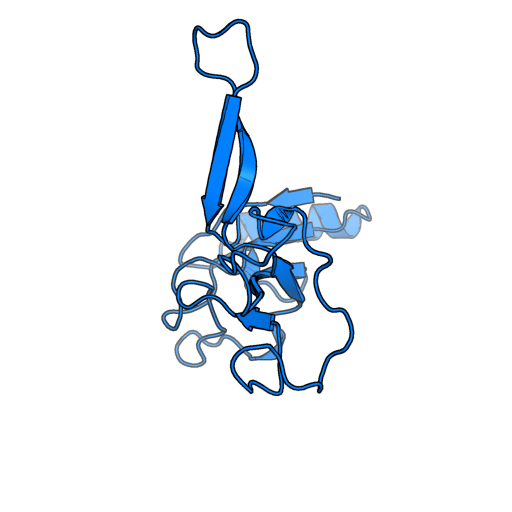.371 -23.995 1.00 81.94 85 TYR A CA 1
ATOM 638 C C . TYR A 1 85 ? 10.059 -5.898 -24.005 1.00 81.94 85 TYR A C 1
ATOM 640 O O . TYR A 1 85 ? 10.629 -6.600 -24.844 1.00 81.94 85 TYR A O 1
ATOM 648 N N . TRP A 1 86 ? 9.251 -6.419 -23.081 1.00 84.25 86 TRP A N 1
ATOM 649 C CA . TRP A 1 86 ? 8.932 -7.837 -22.950 1.00 84.25 86 TRP A CA 1
ATOM 650 C C . TRP A 1 86 ? 7.679 -8.253 -23.734 1.00 84.25 86 TRP A C 1
ATOM 652 O O . TRP A 1 86 ? 7.353 -9.441 -23.762 1.00 84.25 86 TRP A O 1
ATOM 662 N N . GLY A 1 87 ? 6.992 -7.311 -24.387 1.00 86.31 87 GLY A N 1
ATOM 663 C CA . GLY A 1 87 ? 5.724 -7.537 -25.077 1.00 86.31 87 GLY A CA 1
ATOM 664 C C . GLY A 1 87 ? 4.512 -7.586 -24.140 1.00 86.31 87 GLY A C 1
ATOM 665 O O . GLY A 1 87 ? 3.453 -8.077 -24.535 1.00 86.31 87 GLY A O 1
ATOM 666 N N . ASN A 1 88 ? 4.635 -7.115 -22.895 1.00 83.56 88 ASN A N 1
ATOM 667 C CA . ASN A 1 88 ? 3.494 -6.961 -21.998 1.00 83.56 88 ASN A CA 1
ATOM 668 C C . ASN A 1 88 ? 2.711 -5.706 -22.379 1.00 83.56 88 ASN A C 1
ATOM 670 O O . ASN A 1 88 ? 3.283 -4.635 -22.530 1.00 83.56 88 ASN A O 1
ATOM 674 N N . ASN A 1 89 ? 1.383 -5.807 -22.428 1.00 85.62 89 ASN A N 1
ATOM 675 C CA . ASN A 1 89 ? 0.507 -4.650 -22.652 1.00 85.62 89 ASN A CA 1
ATOM 676 C C . ASN A 1 89 ? 0.330 -3.767 -21.403 1.00 85.62 89 ASN A C 1
ATOM 678 O O . ASN A 1 89 ? -0.354 -2.752 -21.458 1.00 85.62 89 ASN A O 1
ATOM 682 N N . TRP A 1 90 ? 0.863 -4.174 -20.253 1.00 83.88 90 TRP A N 1
ATOM 683 C CA . TRP A 1 90 ? 0.801 -3.417 -19.007 1.00 83.88 90 TRP A CA 1
ATOM 684 C C . TRP A 1 90 ? 2.184 -3.370 -18.396 1.00 83.88 90 TRP A C 1
ATOM 686 O O . TRP A 1 90 ? 2.835 -4.405 -18.272 1.00 83.88 90 TRP A O 1
ATOM 696 N N . GLN A 1 91 ? 2.606 -2.173 -18.004 1.00 84.31 91 GLN A N 1
ATOM 697 C CA . GLN A 1 91 ? 3.971 -1.942 -17.545 1.00 84.31 91 GLN A CA 1
ATOM 698 C C . GLN A 1 91 ? 4.059 -1.841 -16.027 1.00 84.31 91 GLN A C 1
ATOM 700 O O . GLN A 1 91 ? 5.149 -1.774 -15.477 1.00 84.31 91 GLN A O 1
ATOM 705 N N . THR A 1 92 ? 2.932 -1.877 -15.319 1.00 88.44 92 THR A N 1
ATOM 706 C CA . THR A 1 92 ? 2.905 -1.964 -13.858 1.00 88.44 92 THR A CA 1
ATOM 707 C C . THR A 1 92 ? 2.345 -3.301 -13.406 1.00 88.44 92 THR A C 1
ATOM 709 O O . THR A 1 92 ? 1.528 -3.927 -14.086 1.00 88.44 92 THR A O 1
ATOM 712 N N . TYR A 1 93 ? 2.800 -3.747 -12.242 1.00 89.56 93 TYR A N 1
ATOM 713 C CA . TYR A 1 93 ? 2.345 -4.984 -11.627 1.00 89.56 93 TYR A CA 1
ATOM 714 C C . TYR A 1 93 ? 2.148 -4.790 -10.124 1.00 89.56 93 TYR A C 1
ATOM 716 O O . TYR A 1 93 ? 2.756 -3.913 -9.516 1.00 89.56 93 TYR A O 1
ATOM 724 N N . LEU A 1 94 ? 1.289 -5.615 -9.528 1.00 93.44 94 LEU A N 1
ATOM 725 C CA . LEU A 1 94 ? 1.139 -5.730 -8.079 1.00 93.44 94 LEU A CA 1
ATOM 726 C C . LEU A 1 94 ? 2.139 -6.773 -7.571 1.00 93.44 94 LEU A C 1
ATOM 728 O O . LEU A 1 94 ? 2.166 -7.881 -8.111 1.00 93.44 94 LEU A O 1
ATOM 732 N N . GLU A 1 95 ? 2.924 -6.443 -6.547 1.00 96.44 95 GLU A N 1
ATOM 733 C CA . GLU A 1 95 ? 3.904 -7.368 -5.970 1.00 96.44 95 GLU A CA 1
ATOM 734 C C . GLU A 1 95 ? 3.232 -8.643 -5.439 1.00 96.44 95 GLU A C 1
ATOM 736 O O . GLU A 1 95 ? 2.056 -8.659 -5.044 1.00 96.44 95 GLU A O 1
ATOM 741 N N . ASP A 1 96 ? 3.973 -9.749 -5.449 1.00 96.50 96 ASP A N 1
ATOM 742 C CA . ASP A 1 96 ? 3.452 -11.045 -5.012 1.00 96.50 96 ASP A CA 1
ATOM 743 C C . ASP A 1 96 ? 3.087 -11.025 -3.520 1.00 96.50 96 ASP A C 1
ATOM 745 O O . ASP A 1 96 ? 1.979 -11.431 -3.152 1.00 96.50 96 ASP A O 1
ATOM 749 N N . PHE A 1 97 ? 3.960 -10.437 -2.700 1.00 97.06 97 PHE A N 1
ATOM 750 C CA . PHE A 1 97 ? 3.775 -10.239 -1.270 1.00 97.06 97 PHE A CA 1
ATOM 751 C C . PHE A 1 97 ? 2.719 -9.185 -0.941 1.00 97.06 97 PHE A C 1
ATOM 753 O O . PHE A 1 97 ? 2.208 -9.195 0.172 1.00 97.06 97 PHE A O 1
ATOM 760 N N . SER A 1 98 ? 2.361 -8.276 -1.855 1.00 98.19 98 SER A N 1
ATOM 761 C CA . SER A 1 98 ? 1.390 -7.228 -1.529 1.00 98.19 98 SER A CA 1
ATOM 762 C C . SER A 1 98 ? 0.037 -7.853 -1.199 1.00 98.19 98 SER A C 1
ATOM 764 O O . SER A 1 98 ? 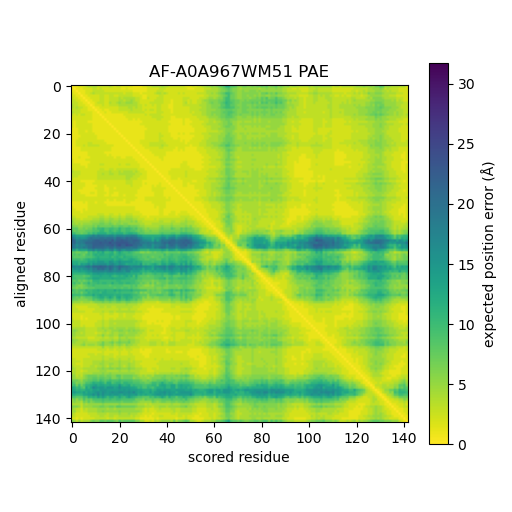-0.561 -8.544 -2.030 1.00 98.19 98 SER A O 1
ATOM 766 N N . SER A 1 99 ? -0.456 -7.595 0.009 1.00 97.69 99 SER A N 1
ATOM 767 C CA . SER A 1 99 ? -1.700 -8.176 0.492 1.00 97.69 99 SER A CA 1
ATOM 768 C C . SER A 1 99 ? -2.890 -7.801 -0.382 1.00 97.69 99 SER A C 1
ATOM 770 O O . SER A 1 99 ? -3.044 -6.660 -0.824 1.00 97.69 99 SER A O 1
ATOM 772 N N . ARG A 1 100 ? -3.761 -8.783 -0.603 1.00 96.38 100 ARG A N 1
ATOM 773 C CA . ARG A 1 100 ? -5.029 -8.664 -1.326 1.00 96.38 100 ARG A CA 1
ATOM 774 C C . ARG A 1 100 ? -6.183 -8.945 -0.361 1.00 96.38 100 ARG A C 1
ATOM 776 O O . ARG A 1 100 ? -6.009 -9.750 0.555 1.00 96.38 100 ARG A O 1
ATOM 783 N N . PRO A 1 101 ? -7.370 -8.344 -0.559 1.00 96.31 101 PRO A N 1
ATOM 784 C CA . PRO A 1 101 ? -8.538 -8.676 0.246 1.00 96.31 101 PRO A CA 1
ATOM 785 C C . PRO A 1 101 ? -8.858 -10.174 0.189 1.00 96.31 101 PRO A C 1
ATOM 787 O O . PRO A 1 101 ? -9.069 -10.736 -0.889 1.00 96.31 101 PRO A O 1
ATOM 790 N N . ASN A 1 102 ? -8.937 -10.813 1.353 1.00 95.75 102 ASN A N 1
ATOM 791 C CA . ASN A 1 102 ? -9.312 -12.214 1.486 1.00 95.75 102 ASN A CA 1
ATOM 792 C C . ASN A 1 102 ? -10.778 -12.355 1.934 1.00 95.75 102 ASN A C 1
ATOM 794 O O . ASN A 1 102 ? -11.148 -12.019 3.062 1.00 95.75 102 ASN A O 1
ATOM 798 N N . LYS A 1 103 ? -11.616 -12.909 1.050 1.00 95.00 103 LYS A N 1
ATOM 799 C CA . LYS A 1 103 ? -13.049 -13.136 1.306 1.00 95.00 103 LYS A CA 1
ATOM 800 C C . LYS A 1 103 ? -13.310 -14.055 2.505 1.00 95.00 103 LYS A C 1
ATOM 802 O O . LYS A 1 103 ? -14.334 -13.898 3.166 1.00 95.00 103 LYS A O 1
ATOM 807 N N . ASP A 1 104 ? -12.402 -14.989 2.793 1.00 93.81 104 ASP A N 1
ATOM 808 C CA . ASP A 1 104 ? -12.550 -15.948 3.892 1.00 93.81 104 ASP A CA 1
ATOM 809 C C . ASP A 1 104 ? -12.341 -15.257 5.253 1.00 93.81 104 ASP A C 1
ATOM 811 O O . ASP A 1 104 ? -12.822 -15.737 6.278 1.00 93.81 104 ASP A O 1
ATOM 815 N N . LEU A 1 105 ? -11.709 -14.075 5.248 1.00 90.94 105 LEU A N 1
ATOM 816 C CA . LEU A 1 105 ? -11.592 -13.156 6.384 1.00 90.94 105 LEU A CA 1
ATOM 817 C C . LEU A 1 105 ? -12.682 -12.068 6.390 1.00 90.94 105 LEU A C 1
ATOM 819 O O . LEU A 1 105 ? -12.610 -11.122 7.172 1.00 90.94 105 LEU A O 1
ATOM 823 N N . GLY A 1 106 ? -13.678 -12.160 5.502 1.00 91.50 106 GLY A N 1
ATOM 824 C CA . GLY A 1 106 ? -14.726 -11.148 5.345 1.00 91.50 106 GLY A CA 1
ATOM 825 C C . GLY A 1 106 ? -14.264 -9.855 4.663 1.00 91.50 106 GLY A C 1
ATOM 826 O O . GLY A 1 106 ? -15.011 -8.878 4.640 1.00 91.50 106 GLY A O 1
ATOM 827 N N . GLN A 1 107 ? -13.056 -9.830 4.093 1.00 94.56 107 GLN A N 1
ATOM 828 C CA . GLN A 1 107 ? -12.540 -8.665 3.379 1.00 94.56 107 GLN A CA 1
ATOM 829 C C . GLN A 1 107 ? -13.124 -8.598 1.965 1.00 94.56 107 GLN A C 1
ATOM 831 O O . GLN A 1 107 ? -13.374 -9.622 1.321 1.00 94.56 107 GLN A O 1
ATOM 836 N N . ARG A 1 108 ? -13.353 -7.382 1.468 1.00 93.38 108 ARG A N 1
ATOM 837 C CA . ARG A 1 108 ? -13.997 -7.132 0.172 1.00 93.38 108 ARG A CA 1
ATOM 838 C C . ARG A 1 108 ? -13.000 -6.501 -0.787 1.00 93.38 108 ARG A C 1
ATOM 840 O O . ARG A 1 108 ? -12.085 -5.812 -0.359 1.00 93.38 108 ARG A O 1
ATOM 847 N N . ALA A 1 109 ? -13.199 -6.702 -2.090 1.00 89.81 109 ALA A N 1
ATOM 848 C CA . ALA A 1 109 ? -12.278 -6.214 -3.123 1.00 89.81 109 ALA A CA 1
ATOM 849 C C . ALA A 1 109 ? -11.992 -4.701 -3.031 1.00 89.81 109 ALA A C 1
ATOM 851 O O . ALA A 1 109 ? -10.892 -4.275 -3.347 1.00 89.81 109 ALA A O 1
ATOM 852 N N . PHE A 1 110 ? -12.965 -3.916 -2.565 1.00 89.31 110 PHE A N 1
ATOM 853 C CA . PHE A 1 110 ? -12.846 -2.467 -2.397 1.00 89.3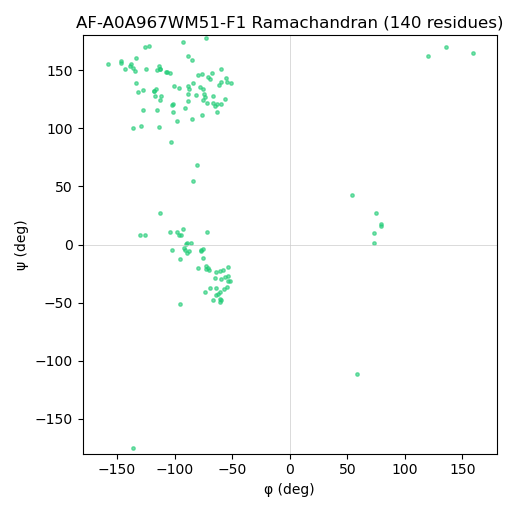1 110 PHE A CA 1
ATOM 854 C C . PHE A 1 110 ? -12.233 -2.029 -1.062 1.00 89.31 110 PHE A C 1
ATOM 856 O O . PHE A 1 110 ? -12.155 -0.836 -0.823 1.00 89.31 110 PHE A O 1
ATOM 863 N N . HIS A 1 111 ? -11.833 -2.957 -0.184 1.00 94.12 111 HIS A N 1
ATOM 864 C CA . HIS A 1 111 ? -11.007 -2.592 0.971 1.00 94.12 111 HIS A CA 1
ATOM 865 C C . HIS A 1 111 ? -9.591 -2.205 0.537 1.00 94.12 111 HIS A C 1
ATOM 867 O O . HIS A 1 111 ? -8.921 -1.526 1.295 1.00 94.12 111 HIS A O 1
ATOM 873 N N . LEU A 1 112 ? -9.131 -2.649 -0.644 1.00 96.81 112 LEU A N 1
ATOM 874 C CA . LEU A 1 112 ? -7.879 -2.180 -1.228 1.00 96.81 112 LEU A CA 1
ATOM 875 C C 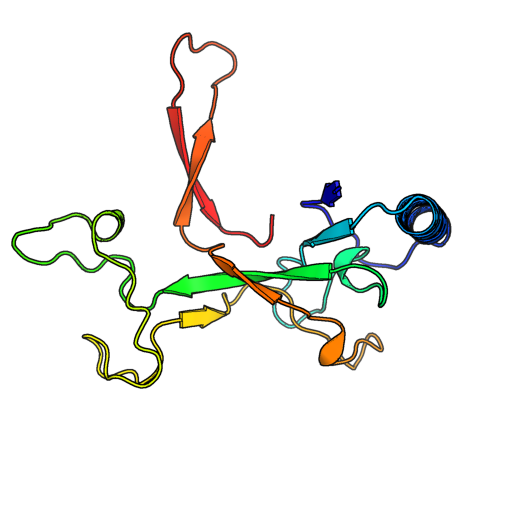. LEU A 1 112 ? -8.148 -0.964 -2.128 1.00 96.81 112 LEU A C 1
ATOM 877 O O . LEU A 1 112 ? -8.836 -1.100 -3.140 1.00 96.81 112 LEU A O 1
ATOM 881 N N . ASP A 1 113 ? -7.580 0.192 -1.789 1.00 97.25 113 ASP A N 1
ATOM 882 C CA . ASP A 1 113 ? -7.898 1.473 -2.428 1.00 97.25 113 ASP A CA 1
ATOM 883 C C . ASP A 1 113 ? -6.923 1.826 -3.545 1.00 97.25 113 ASP A C 1
ATOM 885 O O . ASP A 1 113 ? -7.331 2.167 -4.657 1.00 97.25 113 ASP A O 1
ATOM 889 N N . VAL A 1 114 ? -5.621 1.778 -3.249 1.00 96.44 114 VAL A N 1
ATOM 890 C CA . VAL A 1 114 ? -4.577 2.227 -4.173 1.00 96.44 114 VAL A CA 1
ATOM 891 C C . VAL A 1 114 ? -3.374 1.292 -4.175 1.00 96.44 114 VAL A C 1
ATOM 893 O O . VAL A 1 114 ? -3.064 0.617 -3.196 1.00 96.44 114 VAL A O 1
ATOM 896 N N . THR A 1 115 ? -2.660 1.270 -5.298 1.00 94.50 115 THR A N 1
ATOM 897 C CA . THR A 1 115 ? -1.345 0.631 -5.430 1.00 94.50 115 THR A CA 1
ATOM 898 C C . THR A 1 115 ? -0.323 1.703 -5.786 1.00 94.50 115 THR A C 1
ATOM 900 O O . THR A 1 115 ? -0.571 2.518 -6.673 1.00 94.50 115 THR A O 1
ATOM 903 N N . ALA A 1 116 ? 0.811 1.710 -5.092 1.00 93.56 116 ALA A N 1
ATOM 904 C CA . ALA A 1 116 ? 1.922 2.627 -5.328 1.00 93.56 116 ALA A CA 1
ATOM 905 C C . ALA A 1 116 ? 3.227 1.848 -5.541 1.00 93.56 116 ALA A C 1
ATOM 907 O O . ALA A 1 116 ? 3.278 0.643 -5.314 1.00 93.56 116 ALA A O 1
ATOM 908 N N . GLN A 1 117 ? 4.290 2.529 -5.972 1.00 91.12 117 GLN A N 1
ATOM 909 C CA . GLN A 1 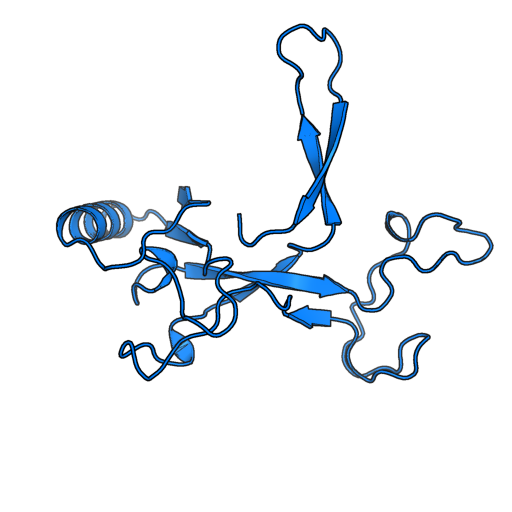117 ? 5.608 1.906 -6.114 1.00 91.12 117 GLN A CA 1
ATOM 910 C C . GLN A 1 117 ? 6.126 1.446 -4.742 1.00 91.12 117 GLN A C 1
ATOM 912 O O . GLN A 1 117 ? 6.407 2.271 -3.875 1.00 91.12 117 GLN A O 1
ATOM 917 N N . GLY A 1 118 ? 6.251 0.133 -4.566 1.00 94.00 118 GLY A N 1
ATOM 918 C CA . GLY A 1 118 ? 6.789 -0.530 -3.374 1.00 94.00 118 GLY A CA 1
ATOM 919 C C . GLY A 1 118 ? 7.860 -1.569 -3.713 1.00 94.00 118 GLY A C 1
ATOM 920 O O . GLY A 1 118 ? 8.299 -2.308 -2.836 1.00 94.00 118 GLY A O 1
ATOM 921 N N . ALA A 1 119 ? 8.277 -1.624 -4.980 1.00 93.12 119 ALA A N 1
ATOM 922 C CA . ALA A 1 119 ? 9.304 -2.509 -5.506 1.00 93.12 119 ALA A CA 1
ATOM 923 C C . ALA A 1 119 ? 10.623 -1.755 -5.709 1.00 93.12 119 ALA A C 1
ATOM 925 O O . ALA A 1 119 ? 10.678 -0.806 -6.493 1.00 93.12 119 ALA A O 1
ATOM 926 N N . ALA A 1 120 ? 11.692 -2.192 -5.036 1.00 90.38 120 ALA A N 1
ATOM 927 C CA . ALA A 1 120 ? 13.035 -1.622 -5.167 1.00 90.38 120 ALA A CA 1
ATOM 928 C C . ALA A 1 120 ? 13.080 -0.096 -4.932 1.00 90.38 120 ALA A C 1
ATOM 930 O O . ALA A 1 120 ? 13.760 0.646 -5.646 1.00 90.38 120 ALA A O 1
ATOM 931 N N . VAL A 1 121 ? 12.373 0.386 -3.909 1.00 89.62 121 VAL A N 1
ATOM 932 C CA . VAL A 1 121 ? 12.351 1.810 -3.551 1.00 89.62 121 VAL A CA 1
ATOM 933 C C . VAL A 1 121 ? 13.673 2.189 -2.886 1.00 89.62 121 VAL A C 1
ATOM 935 O O . VAL A 1 121 ? 14.088 1.561 -1.911 1.00 89.62 121 VAL A O 1
ATOM 938 N N . VAL A 1 122 ? 14.345 3.228 -3.392 1.00 88.94 122 VAL A N 1
ATOM 939 C CA . VAL A 1 122 ? 15.600 3.728 -2.811 1.00 88.94 122 VAL A CA 1
ATOM 940 C C . VAL A 1 122 ? 15.294 4.699 -1.677 1.00 88.94 122 VAL A C 1
ATOM 942 O O . VAL A 1 122 ? 14.877 5.833 -1.905 1.00 88.94 122 VAL A O 1
ATOM 945 N N . GLY A 1 123 ? 15.538 4.258 -0.446 1.00 89.44 123 GLY A N 1
ATOM 946 C CA . GLY A 1 123 ? 15.352 5.062 0.758 1.00 89.44 123 GLY A CA 1
ATOM 947 C C . GLY A 1 123 ? 16.680 5.512 1.374 1.00 89.44 123 GLY A C 1
ATOM 948 O O . GLY A 1 123 ? 17.676 4.782 1.302 1.00 89.44 123 GLY A O 1
ATOM 949 N N . PRO A 1 124 ? 16.729 6.693 2.018 1.00 92.12 124 PRO A N 1
ATOM 950 C CA . PRO A 1 124 ? 17.874 7.076 2.829 1.00 92.12 124 PRO A CA 1
ATOM 951 C C . PRO A 1 124 ? 17.951 6.204 4.090 1.00 92.12 124 PRO A C 1
ATOM 953 O O . PRO A 1 124 ? 16.947 5.898 4.732 1.00 92.12 124 PRO A O 1
ATOM 956 N N . TYR A 1 125 ? 19.166 5.851 4.492 1.00 89.94 125 TYR A N 1
ATOM 957 C CA . TYR A 1 125 ? 19.462 5.171 5.748 1.00 89.94 125 TYR A CA 1
ATOM 958 C C . TYR A 1 125 ? 20.628 5.848 6.441 1.00 89.94 125 TYR A C 1
ATOM 960 O O . TYR A 1 125 ? 21.633 6.189 5.816 1.00 89.94 125 TYR A O 1
ATOM 968 N N . LYS A 1 126 ? 20.528 6.002 7.759 1.00 88.75 126 LYS A N 1
ATOM 969 C CA . LYS A 1 126 ? 21.636 6.480 8.578 1.00 88.75 126 LYS A CA 1
ATOM 970 C C . LYS A 1 126 ? 22.093 5.361 9.514 1.00 88.75 126 LYS A C 1
ATOM 972 O O . LYS A 1 126 ? 21.452 5.145 10.542 1.00 88.75 126 LYS A O 1
ATOM 977 N N . PRO A 1 127 ? 23.198 4.663 9.192 1.00 85.44 127 PRO A N 1
ATOM 978 C CA . PRO A 1 127 ? 23.801 3.721 10.124 1.00 85.44 127 PRO A CA 1
ATOM 979 C C . PRO A 1 127 ? 24.123 4.411 11.456 1.00 85.44 127 PRO A C 1
ATOM 981 O O . PRO A 1 127 ? 24.573 5.557 11.465 1.00 85.44 127 PRO A O 1
ATOM 984 N N . TYR A 1 128 ? 23.945 3.695 12.569 1.00 85.38 128 TYR A N 1
ATOM 985 C CA . TYR A 1 128 ? 24.011 4.218 13.946 1.00 85.38 128 TYR A CA 1
ATOM 986 C C . TYR A 1 128 ? 25.311 4.987 14.292 1.00 85.38 128 TYR A C 1
ATOM 988 O O . TYR A 1 128 ? 25.329 5.795 15.216 1.00 85.38 128 TYR A O 1
ATOM 996 N N . PHE A 1 129 ? 26.388 4.792 13.523 1.00 87.69 129 PHE A N 1
ATOM 997 C CA . PHE A 1 129 ? 27.692 5.440 13.721 1.00 87.69 129 PHE A CA 1
ATOM 998 C C . PHE A 1 129 ? 28.222 6.183 12.484 1.00 87.69 129 PHE A C 1
ATOM 1000 O O . PHE A 1 129 ? 29.371 6.620 12.472 1.00 87.69 129 PHE A O 1
ATOM 1007 N N . ALA A 1 130 ? 27.419 6.318 11.426 1.00 88.19 130 ALA A N 1
ATOM 1008 C CA . ALA A 1 130 ? 27.845 6.991 10.206 1.00 88.19 130 ALA A CA 1
ATOM 1009 C C . ALA A 1 130 ? 27.578 8.501 10.277 1.00 88.19 130 ALA A C 1
ATOM 1011 O O . ALA A 1 130 ? 26.499 8.957 10.665 1.00 88.19 130 ALA A O 1
ATOM 1012 N N . THR A 1 131 ? 28.560 9.287 9.836 1.00 89.25 131 THR A N 1
ATOM 1013 C CA . THR A 1 131 ? 28.397 10.732 9.611 1.00 89.25 131 THR A CA 1
ATOM 1014 C C . THR A 1 131 ? 27.699 11.036 8.286 1.00 89.25 131 THR A C 1
ATOM 1016 O O . THR A 1 131 ? 27.134 12.114 8.136 1.00 89.25 131 THR A O 1
ATOM 1019 N N . ASN A 1 132 ? 27.711 10.083 7.348 1.00 90.50 132 ASN A N 1
ATOM 1020 C CA . ASN A 1 132 ? 27.126 10.215 6.016 1.00 90.50 132 ASN A CA 1
ATOM 1021 C C . ASN A 1 132 ? 25.795 9.451 5.922 1.00 90.50 132 ASN A C 1
ATOM 1023 O O . ASN A 1 132 ? 25.635 8.394 6.535 1.00 90.50 132 ASN A O 1
ATOM 1027 N N . THR A 1 133 ? 24.866 9.965 5.114 1.00 90.88 133 THR A N 1
ATOM 1028 C CA . THR A 1 133 ? 23.636 9.258 4.728 1.00 90.88 133 THR A CA 1
ATOM 1029 C C . THR A 1 133 ? 23.969 8.192 3.686 1.00 90.88 133 THR A C 1
ATOM 1031 O O . THR A 1 133 ? 24.565 8.500 2.654 1.00 90.88 133 THR A O 1
ATOM 1034 N N . GLY A 1 134 ? 23.608 6.942 3.965 1.00 90.00 134 GLY A N 1
ATOM 1035 C CA . GLY A 1 134 ? 23.608 5.853 2.992 1.00 90.00 134 GLY A CA 1
ATOM 1036 C C . GLY A 1 134 ? 22.245 5.711 2.319 1.00 90.00 134 GLY A C 1
ATOM 1037 O O . GLY A 1 134 ? 21.278 6.362 2.708 1.00 90.00 134 GLY A O 1
ATOM 1038 N N . TYR A 1 135 ? 22.168 4.829 1.329 1.00 90.38 135 TYR A N 1
ATOM 1039 C CA . TYR A 1 135 ? 20.924 4.477 0.650 1.00 90.38 135 TYR A CA 1
ATOM 1040 C C . TYR A 1 135 ? 20.835 2.963 0.506 1.00 90.38 135 TYR A C 1
ATOM 1042 O O . TYR A 1 135 ? 21.861 2.287 0.401 1.00 90.38 135 TYR A O 1
ATOM 1050 N N . TYR A 1 136 ? 19.617 2.443 0.513 1.00 89.75 136 TYR A N 1
ATOM 1051 C CA . TYR A 1 136 ? 19.331 1.028 0.323 1.00 89.75 136 TYR A CA 1
ATOM 1052 C C . TYR A 1 136 ? 18.008 0.867 -0.412 1.00 89.75 136 TYR A C 1
ATOM 1054 O O . TYR A 1 136 ? 17.162 1.761 -0.396 1.00 89.75 136 TYR A O 1
ATOM 1062 N N . TYR A 1 137 ? 17.868 -0.275 -1.070 1.00 90.44 137 TYR A N 1
ATOM 1063 C CA . TYR A 1 137 ? 16.624 -0.673 -1.703 1.00 90.44 137 TYR A CA 1
ATOM 1064 C C . TYR A 1 137 ? 15.713 -1.340 -0.672 1.00 90.44 137 TYR A C 1
ATOM 1066 O O . TYR A 1 137 ? 16.183 -2.139 0.143 1.00 90.44 137 TYR A O 1
ATOM 1074 N N . MET A 1 138 ? 14.424 -1.025 -0.733 1.00 92.44 138 MET A N 1
ATOM 1075 C CA . MET A 1 138 ? 13.371 -1.652 0.057 1.00 92.44 138 MET A CA 1
ATOM 1076 C C . MET A 1 138 ? 12.267 -2.206 -0.834 1.00 92.44 138 MET A C 1
ATOM 1078 O O . MET A 1 138 ? 11.996 -1.680 -1.913 1.00 92.44 138 MET A O 1
ATOM 1082 N N . TRP A 1 139 ? 11.635 -3.262 -0.330 1.00 94.38 139 TRP A N 1
ATOM 1083 C CA . TRP A 1 139 ? 10.425 -3.850 -0.879 1.00 94.38 139 TRP A CA 1
ATOM 1084 C C . TRP A 1 139 ? 9.400 -3.960 0.236 1.00 94.38 139 TRP A C 1
ATOM 1086 O O . TRP A 1 139 ? 9.736 -4.408 1.335 1.00 94.38 139 TRP A O 1
ATOM 1096 N N . GLY A 1 140 ? 8.172 -3.542 -0.036 1.00 96.44 140 GLY A N 1
ATOM 1097 C CA . GLY A 1 140 ? 7.092 -3.630 0.933 1.00 96.44 140 GLY A CA 1
ATOM 1098 C C . GLY A 1 140 ? 5.949 -2.680 0.620 1.00 96.44 140 GLY A C 1
ATOM 1099 O O . GLY A 1 140 ? 6.099 -1.727 -0.138 1.00 96.44 140 GLY A O 1
ATOM 1100 N N . THR A 1 141 ? 4.811 -2.919 1.264 1.00 96.56 141 THR A N 1
ATOM 1101 C CA . THR A 1 141 ? 3.713 -1.942 1.373 1.00 96.56 141 THR A CA 1
ATOM 1102 C C . THR A 1 141 ? 3.997 -0.823 2.383 1.00 96.56 141 THR A C 1
ATOM 1104 O O . THR A 1 141 ? 3.151 0.042 2.595 1.00 96.56 141 THR A O 1
ATOM 1107 N N . SER A 1 142 ? 5.134 -0.911 3.080 1.00 89.62 142 SER A N 1
ATOM 1108 C CA . SER A 1 142 ? 5.599 0.015 4.116 1.00 89.62 142 SER A CA 1
ATOM 1109 C C . SER A 1 142 ? 6.138 1.322 3.549 1.00 89.62 142 SER A C 1
ATOM 1111 O O . SER A 1 142 ? 6.815 1.293 2.507 1.00 89.62 142 SER A O 1
#

Foldseek 3Di:
DAEEADFDPDDDVVVVVVVVVCVVVVHAAEYEQFQQAAVAGGPPLLPPRHAYEFAKAFQCQCDQDPPRRHSVPDDRDPPQQDQDPVGDRGGMDTDRRTGAHHVVVVGDRVSHPYYDHQFQDWDWDDDPPDPDIDIGTGHGSD

pLDDT: mean 91.0, std 8.0, range [61.34, 98.62]

Nearest PDB structures (foldseek):
  1q5p-assembly1_A  TM=8.970E-01  e=1.480E-06  Lederbergia lenta
  1st3-assembly1_A  TM=8.986E-01  e=3.852E-06  Lederbergia lenta
  5aqe-assembly1_A  TM=8.911E-01  e=4.106E-06  Lederbergia lenta
  1ndu-assembly1_A  TM=8.627E-01  e=3.181E-06  Lederbergia lenta
  1thm-assembly1_A  TM=8.709E-01  e=1.781E-05  Thermoactinomyces vulgaris

Secondary structure (DSSP, 8-state):
-EEE---BSS--HHHHHHHHHHHHTT--EEEE--S-TTS-PPBTTTSTTSEEEEEEEETTTT---SS---GGGSPPP--TTS--TTS-S--EEE-SSS----GGGT--GGG--EEEE-SSEEEEE--TT-SS-EEEEE-S--

Sequence (142 aa):
IINMSLGGPAPSPLIEDAIDHAISNGVIVVASAGNEGYDGMGWPGAYDQVISAAAGGWTEQWLVRDPEPRWWLNDVTEELNTEDYWGNNWQTYLEDFSSRPNKDLGQRAFHLDVTAQGAAVVGPYKPYFATNTGYYYMWGTS

Radius of gyration: 17.8 Å; Cα contacts (8 Å, |Δi|>4): 297; chains: 1; bounding box: 43×32×46 Å

Solvent-accessible surface area (backbone atoms only — not comparable to full-atom values): 7992 Å² total; per-residue (Å²): 112,45,81,40,68,52,60,37,96,58,86,48,70,73,58,50,55,52,49,51,53,41,42,76,71,74,34,53,46,35,21,10,15,24,69,48,12,77,80,20,46,13,28,62,6,53,38,89,88,31,46,9,29,28,14,13,38,52,73,61,65,79,45,68,43,93,94,49,78,44,39,90,75,51,82,78,82,82,67,73,72,41,68,44,100,86,65,37,50,56,52,63,47,73,41,76,42,26,21,35,58,20,63,92,78,71,38,45,79,79,36,58,69,45,73,43,87,17,52,69,40,80,41,84,40,69,58,99,85,53,94,57,80,44,72,47,70,41,72,41,28,94

Mean predicted aligned error: 4.96 Å